Protein AF-A0A7V8WTE7-F1 (afdb_monomer_lite)

Sequence (90 aa):
MNSRGMPSRWRCPGIAVERDFTNDPLCYTGQIKAAIGHAMTAAAADTRARLRDPTLPLFAMHGTADRLIDPAGTHLLHTQSASPDKTLHH

Secondary structure (DSSP, 8-state):
---TTS-GGGS--HHHHHHHHHH-TTS--SPPPHHHHHHHHHHHHHHHHTTT---S-EEEE--TT-SSS-THHHHHHHHH---SSEEEE-

Foldseek 3Di:
DDPPPDDPVPDDPVVVVVVVLVPPPVHDPDDDDPVNVVVVVVVLVVCLVCLQVDAAAEEEEDDPPDPPDHCVSSVSSQVRYNHPHYHYYD

pLDDT: mean 88.39, std 16.86, range [32.41, 98.44]

Radius of gyration: 16.6 Å; chains: 1; bounding box: 32×35×39 Å

Structure (mmCIF, N/CA/C/O backbone):
data_AF-A0A7V8WTE7-F1
#
_entry.id   AF-A0A7V8WTE7-F1
#
loop_
_atom_site.group_PDB
_atom_site.id
_atom_site.type_symbol
_atom_site.label_atom_id
_atom_site.label_alt_id
_atom_site.label_comp_id
_atom_site.label_asym_id
_atom_site.label_entity_id
_atom_site.label_seq_id
_atom_site.pdbx_PDB_ins_code
_atom_site.Cartn_x
_atom_site.Cartn_y
_atom_site.Cartn_z
_atom_site.occupancy
_atom_site.B_iso_or_equiv
_atom_site.auth_seq_id
_atom_site.auth_comp_id
_atom_site.auth_asym_id
_atom_site.auth_atom_id
_atom_site.pdbx_PDB_model_num
ATOM 1 N N . MET A 1 1 ? -0.385 -24.782 -7.282 1.00 46.12 1 MET A N 1
ATOM 2 C CA . MET A 1 1 ? -1.535 -25.621 -7.693 1.00 46.12 1 MET A CA 1
ATOM 3 C C . MET A 1 1 ? -2.159 -26.302 -6.476 1.00 46.12 1 MET A C 1
ATOM 5 O O . MET A 1 1 ? -1.574 -27.246 -5.972 1.00 46.12 1 MET A O 1
ATOM 9 N N . ASN A 1 2 ? -3.344 -25.869 -6.037 1.00 32.41 2 ASN A N 1
ATOM 10 C CA . ASN A 1 2 ? -4.402 -26.759 -5.536 1.00 32.41 2 ASN A CA 1
ATOM 11 C C . ASN A 1 2 ? -5.735 -25.999 -5.579 1.00 32.41 2 ASN A C 1
ATOM 13 O O . ASN A 1 2 ? -6.071 -25.237 -4.685 1.00 32.41 2 ASN A O 1
ATOM 17 N N . SER A 1 3 ? -6.463 -26.163 -6.675 1.00 40.38 3 SER A N 1
ATOM 18 C CA . SER A 1 3 ? -7.675 -25.414 -6.991 1.00 40.38 3 SER A CA 1
ATOM 19 C C . SER A 1 3 ? -8.926 -26.292 -6.878 1.00 40.38 3 SER A C 1
ATOM 21 O O . SER A 1 3 ? -9.912 -26.070 -7.570 1.00 40.38 3 SER A O 1
ATOM 23 N N . ARG A 1 4 ? -8.903 -27.330 -6.036 1.00 42.12 4 ARG A N 1
ATOM 24 C CA . ARG A 1 4 ? -9.948 -28.370 -6.002 1.00 42.12 4 ARG A CA 1
ATOM 25 C C . ARG A 1 4 ? -11.263 -27.971 -5.307 1.00 42.12 4 ARG A C 1
ATOM 27 O O . ARG A 1 4 ? -12.154 -28.804 -5.245 1.00 42.12 4 ARG A O 1
ATOM 34 N N . GLY A 1 5 ? -11.415 -26.727 -4.836 1.00 49.00 5 GLY A N 1
ATOM 35 C CA . GLY A 1 5 ? -12.629 -26.271 -4.132 1.00 49.00 5 GLY A CA 1
ATOM 36 C C . GLY A 1 5 ? -13.367 -25.069 -4.734 1.00 49.00 5 GLY A C 1
ATOM 37 O O . GLY A 1 5 ? -14.509 -24.828 -4.362 1.00 49.00 5 GLY A O 1
ATOM 38 N N . MET A 1 6 ? -12.765 -24.312 -5.662 1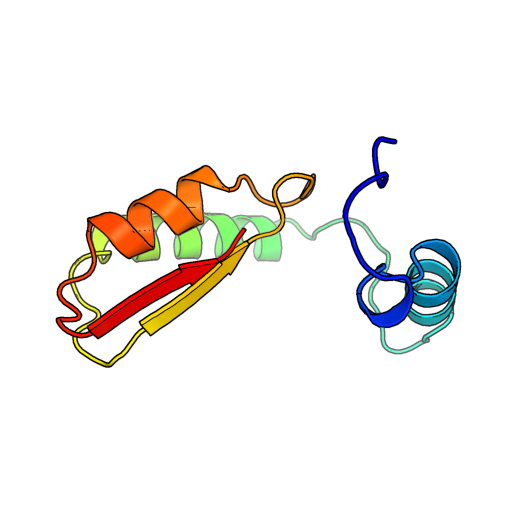.00 49.81 6 MET A N 1
ATOM 39 C CA . MET A 1 6 ? -13.401 -23.099 -6.198 1.00 49.81 6 MET A CA 1
ATOM 40 C C . MET A 1 6 ? -14.191 -23.369 -7.492 1.00 49.81 6 MET A C 1
ATOM 42 O O . MET A 1 6 ? -13.640 -23.983 -8.422 1.00 49.81 6 MET A O 1
ATOM 46 N N . PRO A 1 7 ? -15.452 -22.891 -7.591 1.00 52.84 7 PRO A N 1
ATOM 47 C CA . P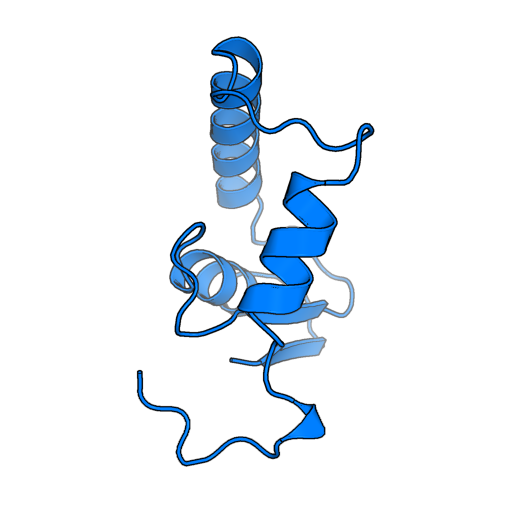RO A 1 7 ? -16.240 -22.949 -8.821 1.00 52.84 7 PRO A CA 1
ATOM 48 C C . PRO A 1 7 ? -15.473 -22.332 -9.996 1.00 52.84 7 PRO A C 1
ATOM 50 O O . PRO A 1 7 ? -14.775 -21.337 -9.820 1.00 52.84 7 PRO A O 1
ATOM 53 N N . SER A 1 8 ? -15.610 -22.891 -11.203 1.00 56.59 8 SER A N 1
ATOM 54 C CA . SER A 1 8 ? -14.885 -22.432 -12.405 1.00 56.59 8 SER A CA 1
ATOM 55 C C . SER A 1 8 ? -15.046 -20.934 -12.685 1.00 56.59 8 SER A C 1
ATOM 57 O O . SER A 1 8 ? -14.080 -20.300 -13.089 1.00 56.59 8 SER A O 1
ATOM 59 N N . ARG A 1 9 ? -16.217 -20.356 -12.382 1.00 53.38 9 ARG A N 1
ATOM 60 C CA . ARG A 1 9 ? -16.499 -18.914 -12.514 1.00 53.38 9 ARG A CA 1
ATOM 61 C C . ARG A 1 9 ? -15.656 -18.002 -11.609 1.00 53.38 9 ARG A C 1
ATOM 63 O O . ARG A 1 9 ? -15.581 -16.814 -11.873 1.00 53.38 9 ARG A O 1
ATOM 70 N N . TRP A 1 10 ? -15.061 -18.549 -10.547 1.00 49.78 10 TRP A N 1
ATOM 71 C CA . TRP A 1 10 ? -14.231 -17.819 -9.578 1.00 49.78 10 TRP A CA 1
ATOM 72 C C . TRP A 1 10 ? -12.742 -18.137 -9.716 1.00 49.78 10 TRP A C 1
ATOM 74 O O . TRP A 1 10 ? -11.932 -17.669 -8.920 1.00 49.78 10 TRP A O 1
ATOM 84 N N . ARG A 1 11 ? -12.350 -18.942 -10.711 1.00 57.84 11 ARG A N 1
ATOM 85 C CA . ARG A 1 11 ? -10.933 -19.049 -11.052 1.00 57.84 11 ARG A CA 1
ATOM 86 C C . ARG A 1 11 ? -10.525 -17.784 -11.770 1.00 57.84 11 ARG A C 1
ATOM 88 O O . ARG A 1 11 ? -11.077 -17.467 -12.817 1.00 57.84 11 ARG A O 1
ATOM 95 N N . CYS A 1 12 ? -9.495 -17.133 -11.251 1.00 54.22 12 CYS A N 1
ATOM 96 C CA . CYS A 1 12 ? -8.727 -16.166 -12.012 1.00 54.22 12 CYS A CA 1
ATOM 97 C C . CYS A 1 12 ? -8.218 -16.885 -13.275 1.00 54.22 12 CYS A C 1
ATOM 99 O O . CYS A 1 12 ? -7.517 -17.897 -13.139 1.00 54.22 12 CYS A O 1
ATOM 101 N N . PRO A 1 13 ? -8.568 -16.440 -14.493 1.00 60.31 13 PRO A N 1
ATOM 102 C CA . PRO A 1 13 ? -8.023 -17.021 -15.708 1.00 60.31 13 PRO A CA 1
ATOM 103 C C . PRO A 1 13 ? -6.581 -16.523 -15.850 1.00 60.31 13 PRO A C 1
ATOM 105 O O . PRO A 1 13 ? -6.310 -15.606 -16.614 1.00 60.31 13 PRO A O 1
ATOM 108 N N . GLY A 1 14 ? -5.669 -17.090 -15.050 1.00 65.44 14 GLY A N 1
ATOM 109 C CA . GLY A 1 14 ? -4.326 -16.543 -14.824 1.00 65.44 14 GLY A CA 1
ATOM 110 C C . GLY A 1 14 ? -3.595 -16.213 -16.122 1.00 65.44 14 GLY A C 1
ATOM 111 O O . GLY A 1 14 ? -3.149 -15.088 -16.296 1.00 65.44 14 GLY A O 1
ATOM 112 N N . ILE A 1 15 ? -3.610 -17.138 -17.088 1.00 73.44 15 ILE A N 1
ATOM 113 C CA . ILE A 1 15 ? -2.927 -16.944 -18.374 1.00 73.44 15 ILE A CA 1
ATOM 114 C C . ILE A 1 15 ? -3.564 -15.855 -19.249 1.00 73.44 15 ILE A C 1
ATOM 116 O O . ILE A 1 15 ? -2.861 -15.200 -20.010 1.00 73.44 15 ILE A O 1
ATOM 120 N N . ALA A 1 16 ? -4.887 -15.675 -19.178 1.00 85.00 16 ALA A N 1
ATOM 121 C CA . ALA A 1 16 ? -5.583 -14.683 -19.992 1.00 85.00 16 ALA A CA 1
ATOM 122 C C . ALA A 1 16 ? -5.361 -13.285 -19.410 1.00 85.00 16 ALA A C 1
ATOM 124 O O . ALA A 1 16 ? -4.996 -12.377 -20.143 1.00 85.00 16 ALA A O 1
ATOM 125 N N . VAL A 1 17 ? -5.459 -13.147 -18.083 1.00 88.69 17 VAL A N 1
ATOM 126 C CA . VAL A 1 17 ? -5.201 -11.881 -17.380 1.00 88.69 17 VAL A CA 1
ATOM 127 C C . VAL A 1 17 ? -3.747 -11.443 -17.543 1.00 88.69 17 VAL A C 1
ATOM 129 O O . VAL A 1 17 ? -3.496 -10.286 -17.863 1.00 88.69 17 VAL A O 1
ATOM 132 N N . GLU A 1 18 ? -2.783 -12.354 -17.372 1.00 89.19 18 GLU A N 1
ATOM 133 C CA . GLU A 1 18 ? -1.362 -12.049 -17.595 1.00 89.19 18 GLU A CA 1
ATOM 134 C C . GLU A 1 18 ? -1.102 -11.608 -19.037 1.00 89.19 18 GLU A C 1
ATOM 136 O O . GLU A 1 18 ? -0.374 -10.641 -19.272 1.00 89.19 18 GLU A O 1
ATOM 141 N N . ARG A 1 19 ? -1.719 -12.288 -20.010 1.00 91.06 19 ARG A N 1
ATOM 142 C CA . ARG A 1 19 ? -1.592 -11.944 -21.426 1.00 91.06 19 ARG A CA 1
ATOM 143 C C . ARG A 1 19 ? -2.187 -10.573 -21.722 1.00 91.06 19 ARG A C 1
ATOM 145 O O . ARG A 1 19 ? -1.555 -9.803 -22.440 1.00 91.06 19 ARG A O 1
ATOM 152 N N . ASP A 1 20 ? -3.373 -10.280 -21.210 1.00 93.62 20 ASP A N 1
ATOM 153 C CA . ASP A 1 20 ? -4.048 -9.008 -21.457 1.00 93.62 20 ASP A CA 1
ATOM 154 C C . ASP A 1 20 ? -3.265 -7.854 -20.814 1.00 93.62 20 ASP A C 1
ATOM 156 O O . ASP A 1 20 ? -2.980 -6.872 -21.492 1.00 93.62 20 ASP A O 1
ATOM 160 N N . PHE A 1 21 ? -2.785 -8.021 -19.575 1.00 92.31 21 PHE A N 1
ATOM 161 C CA . PHE A 1 21 ? -1.911 -7.050 -18.903 1.00 92.31 21 PHE A CA 1
ATOM 162 C C . PHE A 1 21 ? -0.598 -6.809 -19.663 1.00 92.31 21 PHE A C 1
ATOM 164 O O . PHE A 1 21 ? -0.189 -5.669 -19.855 1.00 92.31 21 PHE A O 1
ATOM 171 N N . THR A 1 22 ? 0.072 -7.876 -20.110 1.00 93.75 22 THR A N 1
ATOM 172 C CA . THR A 1 22 ? 1.382 -7.761 -20.778 1.00 93.75 22 THR A CA 1
ATOM 173 C C . THR A 1 22 ? 1.278 -7.133 -22.169 1.00 93.75 22 THR A C 1
ATOM 175 O O . THR A 1 22 ? 2.231 -6.504 -22.624 1.00 93.75 22 THR A O 1
ATOM 178 N N . ASN A 1 23 ? 0.145 -7.313 -22.858 1.00 95.00 23 ASN A N 1
ATOM 179 C CA . ASN A 1 23 ? -0.073 -6.769 -24.200 1.00 95.00 23 ASN A CA 1
ATOM 180 C C . ASN A 1 23 ? -0.728 -5.381 -24.203 1.00 95.00 23 ASN A C 1
ATOM 182 O O . ASN A 1 23 ? -0.815 -4.772 -25.270 1.00 95.00 23 ASN A O 1
ATOM 186 N N . ASP A 1 24 ? -1.196 -4.880 -23.058 1.00 96.50 24 ASP A N 1
ATOM 187 C CA . ASP A 1 24 ? -1.756 -3.535 -22.957 1.00 96.50 24 ASP A CA 1
ATOM 188 C C . ASP A 1 24 ? -0.628 -2.480 -23.003 1.00 96.50 24 ASP A C 1
ATOM 190 O O . ASP A 1 24 ? 0.196 -2.421 -22.084 1.00 96.50 24 ASP A O 1
ATOM 194 N N . PRO A 1 25 ? -0.575 -1.609 -24.032 1.00 97.12 25 PRO A N 1
ATOM 195 C CA . PRO A 1 25 ? 0.468 -0.591 -24.153 1.00 97.12 25 PRO A CA 1
ATOM 196 C C . PRO A 1 25 ? 0.411 0.493 -23.064 1.00 97.12 25 PRO A C 1
ATOM 198 O O . PRO A 1 25 ? 1.355 1.274 -22.941 1.00 97.12 25 PRO A O 1
ATOM 201 N N . LEU A 1 26 ? -0.674 0.576 -22.288 1.00 97.81 26 LEU A N 1
ATOM 202 C CA . LEU A 1 26 ? -0.807 1.505 -21.163 1.00 97.81 26 LEU A CA 1
ATOM 203 C C . LEU A 1 26 ? -0.233 0.940 -19.857 1.00 97.81 26 LEU A C 1
ATOM 205 O O . LEU A 1 26 ? -0.045 1.688 -18.894 1.00 97.81 26 LEU A O 1
ATOM 209 N N . CYS A 1 27 ? 0.067 -0.359 -19.811 1.00 97.12 27 CYS A N 1
ATOM 210 C CA . CYS A 1 27 ? 0.632 -1.002 -18.636 1.00 97.12 27 CYS A CA 1
ATOM 211 C C . CYS A 1 27 ? 2.160 -0.855 -18.596 1.00 97.12 27 CYS A C 1
ATOM 213 O O . CYS A 1 27 ? 2.879 -1.139 -19.554 1.00 97.12 27 CYS A O 1
ATOM 215 N N . TYR A 1 28 ? 2.689 -0.440 -17.442 1.00 95.62 28 TYR A N 1
ATOM 216 C CA . TYR A 1 28 ? 4.129 -0.416 -17.202 1.00 95.62 28 TYR A CA 1
ATOM 217 C C . TYR A 1 28 ? 4.619 -1.804 -16.772 1.00 95.62 28 TYR A C 1
ATOM 219 O O . TYR A 1 28 ? 4.267 -2.284 -15.697 1.00 95.62 28 TYR A O 1
ATOM 227 N N . THR A 1 29 ? 5.473 -2.421 -17.589 1.00 95.19 29 THR A N 1
ATOM 228 C CA . THR A 1 29 ? 6.016 -3.777 -17.370 1.00 95.19 29 THR A CA 1
ATOM 229 C C . THR A 1 29 ? 7.504 -3.785 -16.992 1.00 95.19 29 THR A C 1
ATOM 231 O O . THR A 1 29 ? 8.131 -4.840 -16.908 1.00 95.19 29 THR A O 1
ATOM 234 N N . GLY A 1 30 ? 8.090 -2.605 -16.758 1.00 94.25 30 GLY A N 1
ATOM 235 C CA . GLY A 1 30 ? 9.485 -2.454 -16.341 1.00 94.25 30 GLY A CA 1
ATOM 236 C C . GLY A 1 30 ? 9.708 -2.676 -14.841 1.00 94.25 30 GLY A C 1
ATOM 237 O O . GLY A 1 30 ? 8.782 -2.882 -14.059 1.00 94.25 30 GLY A O 1
ATOM 238 N N . GLN A 1 31 ? 10.966 -2.573 -14.407 1.00 96.19 31 GLN A N 1
ATOM 239 C CA . GLN A 1 31 ? 11.318 -2.651 -12.985 1.00 96.19 31 GLN A CA 1
ATOM 240 C C . GLN A 1 31 ? 10.762 -1.459 -12.192 1.00 96.19 31 GLN A C 1
ATOM 242 O O . GLN A 1 31 ? 10.617 -0.353 -12.723 1.00 96.19 31 GLN A O 1
ATOM 247 N N . ILE A 1 32 ? 10.497 -1.653 -10.898 1.00 95.38 32 ILE A N 1
ATOM 248 C CA . ILE A 1 32 ? 10.067 -0.567 -10.007 1.00 95.38 32 ILE A CA 1
ATOM 249 C C . ILE A 1 32 ? 11.170 0.494 -9.937 1.00 95.38 32 ILE A C 1
ATOM 251 O O . ILE A 1 32 ? 12.315 0.209 -9.588 1.00 95.38 32 ILE A O 1
ATOM 255 N N . LYS A 1 33 ? 10.817 1.743 -10.249 1.00 98.00 33 LYS A N 1
ATOM 256 C CA . LYS A 1 33 ? 11.735 2.883 -10.140 1.00 98.00 33 LYS A CA 1
ATOM 257 C C . LYS A 1 33 ? 12.007 3.193 -8.668 1.00 98.00 33 LYS A C 1
ATOM 259 O O . LYS A 1 33 ? 11.080 3.186 -7.861 1.00 98.00 33 LYS A O 1
ATOM 264 N N . ALA A 1 34 ? 13.245 3.556 -8.330 1.00 98.06 34 ALA A N 1
ATOM 265 C CA . ALA A 1 34 ? 13.665 3.784 -6.942 1.00 98.06 34 ALA A CA 1
ATOM 266 C C . ALA A 1 34 ? 12.767 4.776 -6.175 1.00 98.06 34 ALA A C 1
ATOM 268 O O . ALA A 1 34 ? 12.375 4.500 -5.044 1.00 98.06 34 ALA A O 1
ATOM 269 N N . ALA A 1 35 ? 12.372 5.887 -6.806 1.00 98.25 35 ALA A N 1
ATOM 270 C CA . ALA A 1 35 ? 11.480 6.872 -6.190 1.00 98.25 35 ALA A CA 1
ATOM 271 C C . ALA A 1 35 ? 10.082 6.303 -5.874 1.00 98.25 35 ALA A C 1
ATOM 273 O O . ALA A 1 35 ? 9.514 6.613 -4.830 1.00 98.25 35 ALA A O 1
ATOM 274 N N . ILE A 1 36 ? 9.551 5.429 -6.738 1.00 98.38 36 ILE A N 1
ATOM 275 C CA . ILE A 1 36 ? 8.277 4.738 -6.493 1.00 98.38 36 ILE A CA 1
ATOM 276 C C . ILE A 1 36 ? 8.441 3.732 -5.355 1.00 98.38 36 ILE A C 1
ATOM 278 O O . ILE A 1 36 ? 7.615 3.709 -4.451 1.00 98.38 36 ILE A O 1
ATOM 282 N N . GLY A 1 37 ? 9.535 2.965 -5.345 1.00 98.06 37 GLY A N 1
ATOM 283 C CA . GLY A 1 37 ? 9.848 2.057 -4.241 1.00 98.06 37 GLY A CA 1
ATOM 284 C C . GLY A 1 37 ? 9.904 2.778 -2.890 1.00 98.06 37 GLY A C 1
ATOM 285 O O . GLY A 1 37 ? 9.295 2.320 -1.928 1.00 98.06 37 GLY A O 1
ATOM 286 N N . HIS A 1 38 ? 10.558 3.942 -2.831 1.00 98.38 38 HIS A N 1
ATOM 287 C CA . HIS A 1 38 ? 10.589 4.783 -1.632 1.00 98.38 38 HIS A CA 1
ATOM 288 C C . HIS A 1 38 ? 9.193 5.268 -1.213 1.00 98.38 38 HIS A C 1
ATOM 290 O O . HIS A 1 38 ? 8.835 5.177 -0.041 1.00 98.38 38 HIS A O 1
ATOM 296 N N . ALA A 1 39 ? 8.378 5.740 -2.160 1.00 98.44 39 ALA A N 1
ATOM 297 C CA . ALA A 1 39 ? 7.016 6.176 -1.863 1.00 98.44 39 ALA A CA 1
ATOM 298 C C . ALA A 1 39 ? 6.141 5.022 -1.341 1.00 98.44 39 ALA A C 1
ATOM 300 O O . ALA A 1 39 ? 5.393 5.204 -0.383 1.00 98.44 39 ALA A O 1
ATOM 301 N N . MET A 1 40 ? 6.268 3.822 -1.920 1.00 97.75 40 MET A N 1
ATOM 302 C CA . MET A 1 40 ? 5.540 2.630 -1.476 1.00 97.75 40 MET A CA 1
ATOM 303 C C . MET A 1 40 ? 5.916 2.233 -0.045 1.00 97.75 40 MET A C 1
ATOM 305 O O . MET A 1 40 ? 5.032 1.941 0.759 1.00 97.75 40 MET A O 1
ATOM 309 N N . THR A 1 41 ? 7.208 2.242 0.304 1.00 97.44 41 THR A N 1
ATOM 310 C CA . THR A 1 41 ? 7.643 1.889 1.664 1.00 97.44 41 THR A CA 1
ATOM 311 C C . THR A 1 41 ? 7.262 2.954 2.687 1.00 97.44 41 THR A C 1
ATOM 313 O O . THR A 1 41 ? 6.811 2.604 3.779 1.00 97.44 41 THR A O 1
ATOM 316 N N . ALA A 1 42 ? 7.357 4.237 2.331 1.00 98.38 42 ALA A N 1
ATOM 317 C CA . ALA A 1 42 ? 6.889 5.333 3.174 1.00 98.38 42 ALA A CA 1
ATOM 318 C C . ALA A 1 42 ? 5.373 5.240 3.434 1.00 98.38 42 ALA A C 1
ATOM 320 O O . ALA A 1 42 ? 4.940 5.309 4.584 1.00 98.38 42 ALA A O 1
ATOM 321 N N . ALA A 1 43 ? 4.572 4.992 2.392 1.00 97.81 43 ALA A N 1
ATOM 322 C CA . ALA A 1 43 ? 3.127 4.813 2.517 1.00 97.81 43 ALA A CA 1
ATOM 323 C C . ALA A 1 43 ? 2.762 3.588 3.371 1.00 97.81 43 ALA A C 1
ATOM 325 O O . ALA A 1 43 ? 1.844 3.653 4.189 1.00 97.81 43 ALA A O 1
ATOM 326 N N . ALA A 1 44 ? 3.496 2.478 3.231 1.00 96.38 44 ALA A N 1
ATOM 327 C CA . ALA A 1 44 ? 3.293 1.289 4.054 1.00 96.38 44 ALA A CA 1
ATOM 328 C C . ALA A 1 44 ? 3.583 1.553 5.543 1.00 96.38 44 ALA A C 1
ATOM 330 O O . ALA A 1 44 ? 2.854 1.055 6.404 1.00 96.38 44 ALA A O 1
ATOM 331 N N . ALA A 1 45 ? 4.620 2.340 5.850 1.00 97.56 45 ALA A N 1
ATOM 332 C CA . ALA A 1 45 ? 4.955 2.731 7.217 1.00 97.56 45 ALA A CA 1
ATOM 333 C C . ALA A 1 45 ? 3.885 3.650 7.831 1.00 97.56 45 ALA A C 1
ATOM 335 O O . ALA A 1 45 ? 3.413 3.366 8.933 1.00 97.56 45 ALA A O 1
ATOM 336 N N . ASP A 1 46 ? 3.448 4.686 7.104 1.00 97.88 46 ASP A N 1
ATOM 337 C CA . ASP A 1 46 ? 2.373 5.587 7.555 1.00 97.88 46 ASP A CA 1
ATOM 338 C C . ASP A 1 46 ? 1.066 4.819 7.794 1.00 97.88 46 ASP A C 1
ATOM 340 O O . ASP A 1 46 ? 0.462 4.907 8.862 1.00 97.88 46 ASP A O 1
ATOM 344 N N . THR A 1 47 ? 0.684 3.957 6.846 1.00 95.94 47 THR A N 1
ATOM 345 C CA . THR A 1 47 ? -0.517 3.118 6.968 1.00 95.94 47 THR A CA 1
ATOM 346 C C . THR A 1 47 ? -0.449 2.226 8.208 1.00 95.94 47 THR A C 1
ATOM 348 O O . THR A 1 47 ? -1.430 2.115 8.941 1.00 95.94 47 THR A O 1
ATOM 351 N N . ARG A 1 48 ? 0.712 1.613 8.490 1.00 95.81 48 ARG A N 1
ATOM 352 C CA . ARG A 1 48 ? 0.912 0.762 9.675 1.00 95.81 48 ARG A CA 1
ATOM 353 C C . ARG A 1 48 ? 0.725 1.543 10.976 1.00 95.81 48 ARG A C 1
ATOM 355 O O . ARG A 1 48 ? 0.122 1.021 11.910 1.00 95.81 48 ARG A O 1
ATOM 362 N N . ALA A 1 49 ? 1.233 2.773 11.037 1.00 97.75 49 ALA A N 1
ATOM 363 C CA . ALA A 1 49 ? 1.105 3.636 12.211 1.00 97.75 49 ALA A CA 1
ATOM 364 C C . ALA A 1 49 ? -0.352 4.054 12.481 1.00 97.75 49 ALA A C 1
ATOM 366 O O . ALA A 1 49 ? -0.706 4.369 13.615 1.00 97.75 49 ALA A O 1
ATOM 367 N N . ARG A 1 50 ? -1.196 4.012 11.447 1.00 97.38 50 ARG A N 1
ATOM 368 C CA . ARG A 1 50 ? -2.551 4.572 11.427 1.00 97.38 50 ARG A CA 1
ATOM 369 C C . ARG A 1 50 ? -3.644 3.528 11.223 1.00 97.38 50 ARG A C 1
ATOM 371 O O . ARG A 1 50 ? -4.778 3.863 10.899 1.00 97.38 50 ARG A O 1
ATOM 378 N N . LEU A 1 51 ? -3.343 2.246 11.451 1.00 96.81 51 LEU A N 1
ATOM 379 C CA . LEU A 1 51 ? -4.304 1.154 11.239 1.00 96.81 51 LEU A CA 1
ATOM 380 C C . LEU A 1 51 ? -5.588 1.289 12.063 1.00 96.81 51 LEU A C 1
ATOM 382 O O . LEU A 1 51 ? -6.578 0.661 11.710 1.00 96.81 51 LEU A O 1
ATOM 386 N N . ARG A 1 52 ? -5.577 2.085 13.138 1.00 97.50 52 ARG A N 1
ATOM 387 C CA . ARG A 1 52 ? -6.731 2.344 14.012 1.00 97.50 52 ARG A CA 1
ATOM 388 C C . ARG A 1 52 ? -7.626 3.484 13.524 1.00 97.50 52 ARG A C 1
ATOM 390 O O . ARG A 1 52 ? -8.752 3.578 13.994 1.00 97.50 52 ARG A O 1
ATOM 397 N N . ASP A 1 53 ? -7.151 4.316 12.602 1.00 97.44 53 ASP A N 1
ATOM 398 C CA . ASP A 1 53 ? -7.866 5.503 12.125 1.00 97.44 53 ASP A CA 1
ATOM 399 C C . ASP A 1 53 ? -9.172 5.185 11.368 1.00 97.44 53 ASP A C 1
ATOM 401 O O . ASP A 1 53 ? -10.131 5.945 11.519 1.00 97.44 53 ASP A O 1
ATOM 405 N N . PRO A 1 54 ? -9.272 4.110 10.550 1.00 96.38 54 PRO A N 1
ATOM 406 C CA . PRO A 1 54 ? -10.504 3.814 9.826 1.00 96.38 54 PRO A CA 1
ATOM 407 C C . PRO A 1 54 ? -11.662 3.499 10.777 1.00 96.38 54 PRO A C 1
ATOM 409 O O . PRO A 1 54 ? -11.565 2.589 11.601 1.00 96.38 54 PRO A O 1
ATOM 412 N N . THR A 1 55 ? -12.763 4.237 10.621 1.00 97.69 55 THR A N 1
ATOM 413 C CA . THR A 1 55 ? -14.016 4.073 11.382 1.00 97.69 55 THR A CA 1
ATOM 414 C C . THR A 1 55 ? -15.221 3.730 10.502 1.00 97.69 55 THR A C 1
ATOM 416 O O . THR A 1 55 ? -16.262 3.325 11.014 1.00 97.69 55 THR A O 1
ATOM 419 N N . LEU A 1 56 ? -15.092 3.865 9.179 1.00 97.50 56 LEU A N 1
ATOM 420 C CA . LEU A 1 56 ? -16.133 3.510 8.212 1.00 97.50 56 LEU A CA 1
ATOM 421 C C . LEU A 1 56 ? -16.238 1.986 8.040 1.00 97.50 56 LEU A C 1
ATOM 423 O O . LEU A 1 56 ? -15.239 1.296 8.261 1.00 97.50 56 LEU A O 1
ATOM 427 N N . PRO A 1 57 ? -17.396 1.449 7.608 1.00 98.06 57 PRO A N 1
ATOM 428 C CA . PRO A 1 57 ? -17.522 0.035 7.264 1.00 98.06 57 PRO A CA 1
ATOM 429 C C . PRO A 1 57 ? -16.429 -0.429 6.293 1.00 98.06 57 PRO A C 1
ATOM 431 O O . PRO A 1 57 ? -16.149 0.241 5.296 1.00 98.06 57 PRO A O 1
ATOM 434 N N . LEU A 1 58 ? -15.801 -1.566 6.597 1.00 96.88 58 LEU A N 1
ATOM 435 C CA . LEU A 1 58 ? -14.633 -2.078 5.878 1.00 96.88 58 LEU A CA 1
ATOM 436 C C . LEU A 1 58 ? -14.888 -3.492 5.346 1.00 96.88 58 LEU A C 1
ATOM 438 O O . LEU A 1 58 ? -15.083 -4.434 6.111 1.00 96.88 58 LEU A O 1
ATOM 442 N N . PHE A 1 59 ? -14.776 -3.671 4.032 1.00 97.44 59 PHE A N 1
ATOM 443 C CA . PHE A 1 59 ? -14.680 -4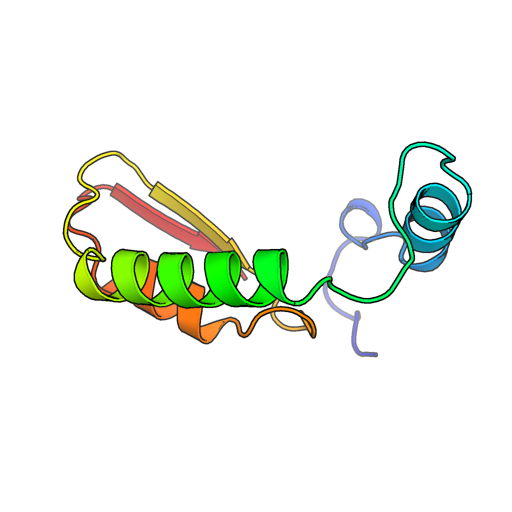.993 3.417 1.00 97.44 59 PHE A CA 1
ATOM 444 C C . PHE A 1 59 ? -13.256 -5.214 2.907 1.00 97.44 59 PHE A C 1
ATOM 446 O O . PHE A 1 59 ? -12.798 -4.528 1.994 1.00 97.44 59 PHE A O 1
ATOM 453 N N . ALA A 1 60 ? -12.551 -6.164 3.512 1.00 95.81 60 ALA A N 1
ATOM 454 C CA . ALA A 1 60 ? -11.190 -6.527 3.158 1.00 95.81 60 ALA A CA 1
ATOM 455 C C . ALA A 1 60 ? -11.171 -7.888 2.449 1.00 95.81 60 ALA A C 1
ATOM 457 O O . ALA A 1 60 ? -11.755 -8.856 2.930 1.00 95.81 60 ALA A O 1
ATOM 458 N N . MET A 1 61 ? -10.474 -7.977 1.317 1.00 96.31 61 MET A N 1
ATOM 459 C CA . MET A 1 61 ? -10.333 -9.209 0.539 1.00 96.31 61 MET A CA 1
ATOM 460 C C . MET A 1 61 ? -8.864 -9.429 0.190 1.00 96.31 61 MET A C 1
ATOM 462 O O . MET A 1 61 ? -8.204 -8.499 -0.273 1.00 96.31 61 MET A O 1
ATOM 466 N N . HIS A 1 62 ? -8.353 -10.639 0.416 1.00 95.38 62 HIS A N 1
ATOM 467 C CA . HIS A 1 62 ? -6.958 -10.970 0.136 1.00 95.38 62 HIS A CA 1
ATOM 468 C C . HIS A 1 62 ? -6.803 -12.432 -0.283 1.00 95.38 62 HIS A C 1
ATOM 470 O O . HIS A 1 62 ? -7.166 -13.322 0.476 1.00 95.38 62 HIS A O 1
ATOM 476 N N . GLY A 1 63 ? -6.218 -12.700 -1.452 1.00 92.38 63 GLY A N 1
ATOM 477 C CA . GLY A 1 63 ? -6.029 -14.072 -1.923 1.00 92.38 63 GLY A CA 1
ATOM 478 C C . GLY A 1 63 ? -4.945 -14.818 -1.142 1.00 92.38 63 GLY A C 1
ATOM 479 O O . GLY A 1 63 ? -3.801 -14.384 -1.096 1.00 92.38 63 GLY A O 1
ATOM 480 N N . THR A 1 64 ? -5.259 -15.994 -0.595 1.00 92.12 64 THR A N 1
ATOM 481 C CA . THR A 1 64 ? -4.284 -16.814 0.171 1.00 92.12 64 THR A CA 1
ATOM 482 C C . THR A 1 64 ? -3.011 -17.213 -0.588 1.00 92.12 64 THR A C 1
ATOM 484 O O . THR A 1 64 ? -2.022 -17.596 0.032 1.00 92.12 64 THR A O 1
ATOM 487 N N . ALA A 1 65 ? -3.031 -17.150 -1.920 1.00 90.94 65 ALA A N 1
ATOM 488 C CA . ALA A 1 65 ? -1.899 -17.462 -2.789 1.00 90.94 65 ALA A CA 1
ATOM 489 C C . ALA A 1 65 ? -1.273 -16.214 -3.443 1.00 90.94 65 ALA A C 1
ATOM 491 O O . ALA A 1 65 ? -0.559 -16.358 -4.439 1.00 90.94 65 ALA A O 1
ATOM 492 N N . ASP A 1 66 ? -1.559 -15.011 -2.932 1.00 90.31 66 ASP A N 1
ATOM 493 C CA . ASP A 1 66 ? -0.892 -13.788 -3.379 1.00 90.31 66 ASP A CA 1
ATOM 494 C C . ASP A 1 66 ? 0.619 -13.893 -3.114 1.00 90.31 66 ASP A C 1
ATOM 496 O O . ASP A 1 66 ? 1.071 -14.299 -2.043 1.00 90.31 66 ASP A O 1
ATOM 500 N N . ARG A 1 67 ? 1.410 -13.599 -4.148 1.00 92.50 67 ARG A N 1
ATOM 501 C CA . ARG A 1 67 ? 2.879 -13.648 -4.115 1.00 92.50 67 ARG A CA 1
ATOM 502 C C . ARG A 1 67 ? 3.510 -12.259 -4.116 1.00 92.50 67 ARG A C 1
ATOM 504 O O . ARG A 1 67 ? 4.724 -12.163 -3.960 1.00 92.50 67 ARG A O 1
ATOM 511 N N . LEU A 1 68 ? 2.721 -11.215 -4.362 1.00 91.62 68 LEU A N 1
ATOM 512 C CA . LEU A 1 68 ? 3.166 -9.828 -4.410 1.00 91.62 68 LEU A CA 1
ATOM 513 C C . LEU A 1 68 ? 3.053 -9.178 -3.034 1.00 91.62 68 LEU A C 1
ATOM 515 O O . LEU A 1 68 ? 3.985 -8.493 -2.619 1.00 91.62 68 LEU A O 1
ATOM 519 N N . ILE A 1 69 ? 1.942 -9.403 -2.328 1.00 92.75 69 ILE A N 1
ATOM 520 C CA . ILE A 1 69 ? 1.674 -8.819 -1.011 1.00 92.75 69 ILE A CA 1
ATOM 521 C C . ILE A 1 69 ? 1.290 -9.927 -0.031 1.00 92.75 69 ILE A C 1
ATOM 523 O O . ILE A 1 69 ? 0.487 -10.793 -0.350 1.00 92.75 69 IL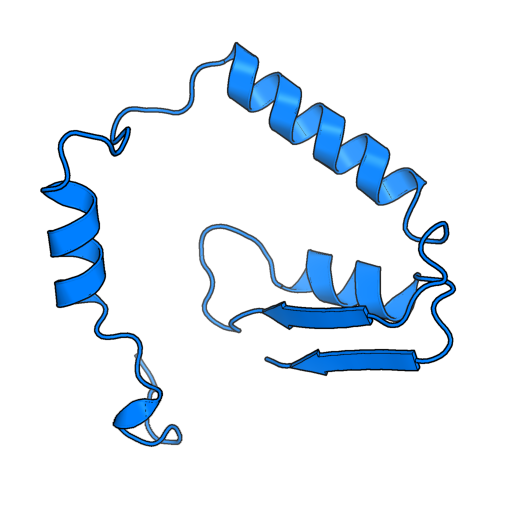E A O 1
ATOM 527 N N . ASP A 1 70 ? 1.865 -9.899 1.171 1.00 94.19 70 ASP A N 1
ATOM 528 C CA . ASP A 1 70 ? 1.583 -10.901 2.200 1.00 94.19 70 ASP A CA 1
ATOM 529 C C . ASP A 1 70 ? 0.182 -10.688 2.832 1.00 94.19 70 ASP A C 1
ATOM 531 O O . ASP A 1 70 ? -0.112 -9.571 3.294 1.00 94.19 70 ASP A O 1
ATOM 535 N N . PRO A 1 71 ? -0.667 -11.735 2.930 1.00 95.38 71 PRO A N 1
ATOM 536 C CA . PRO A 1 71 ? -1.997 -11.650 3.541 1.00 95.38 71 PRO A CA 1
ATOM 537 C C . PRO A 1 71 ? -2.015 -11.122 4.981 1.00 95.38 71 PRO A C 1
ATOM 539 O O . PRO A 1 71 ? -3.014 -10.533 5.413 1.00 95.38 71 PRO A O 1
ATOM 542 N N . ALA A 1 72 ? -0.922 -11.272 5.738 1.00 94.38 72 ALA A N 1
ATOM 543 C CA . ALA A 1 72 ? -0.799 -10.780 7.108 1.00 94.38 72 ALA A CA 1
ATOM 544 C C . ALA A 1 72 ? -1.046 -9.269 7.214 1.00 94.38 72 ALA A C 1
ATOM 546 O O . ALA A 1 72 ? -1.563 -8.801 8.230 1.00 94.38 72 ALA A O 1
ATOM 547 N N . GLY A 1 73 ? -0.735 -8.494 6.168 1.00 94.62 73 GLY A N 1
ATOM 548 C CA . GLY A 1 73 ? -1.032 -7.060 6.134 1.00 94.62 73 GLY A CA 1
ATOM 549 C C . GLY A 1 73 ? -2.532 -6.775 6.238 1.00 94.62 73 GLY A C 1
ATOM 550 O O . GLY A 1 73 ? -2.960 -5.950 7.047 1.00 94.62 73 GLY A O 1
ATOM 551 N N . THR A 1 74 ? -3.346 -7.507 5.478 1.00 95.88 74 THR A N 1
ATOM 552 C CA . THR A 1 74 ? -4.805 -7.365 5.508 1.00 95.88 74 THR A CA 1
ATOM 553 C C . THR A 1 74 ? -5.398 -7.895 6.817 1.00 95.88 74 THR A C 1
ATOM 555 O O . THR A 1 74 ? -6.303 -7.266 7.369 1.00 95.88 74 THR A O 1
ATOM 558 N N . HIS A 1 75 ? -4.848 -8.979 7.378 1.00 95.88 75 HIS A N 1
ATOM 559 C CA . HIS A 1 75 ? -5.231 -9.453 8.715 1.00 95.88 75 HIS A CA 1
ATOM 560 C C . HIS A 1 75 ? -4.982 -8.399 9.802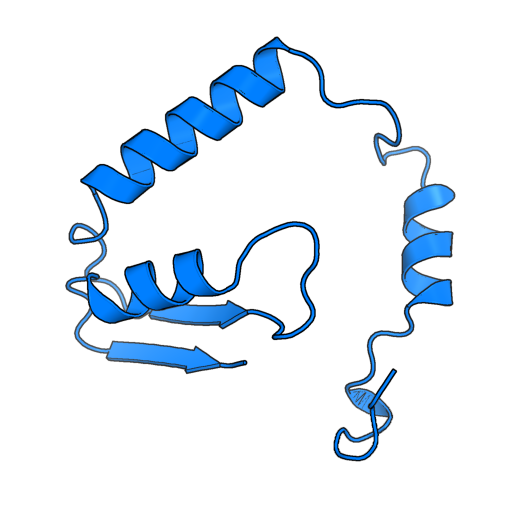 1.00 95.88 75 HIS A C 1
ATOM 562 O O . HIS A 1 75 ? -5.827 -8.199 10.679 1.00 95.88 75 HIS A O 1
ATOM 568 N N . LEU A 1 76 ? -3.847 -7.697 9.740 1.00 96.44 76 LEU A N 1
A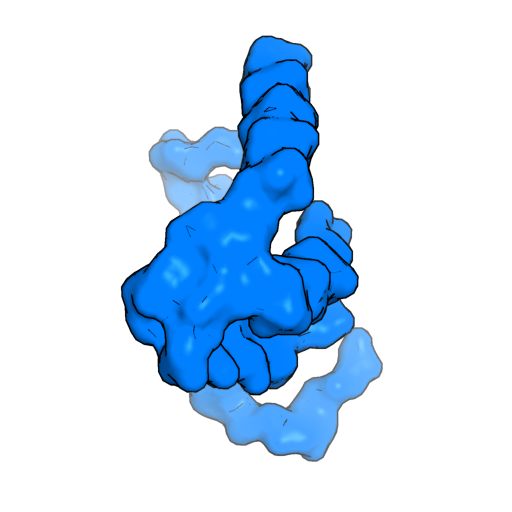TOM 569 C CA . LEU A 1 76 ? -3.533 -6.622 10.679 1.00 96.44 76 LEU A CA 1
ATOM 570 C C . LEU A 1 76 ? -4.510 -5.451 10.554 1.00 96.44 76 LEU A C 1
ATOM 572 O O . LEU A 1 76 ? -4.984 -4.964 11.578 1.00 96.44 76 LEU A O 1
ATOM 576 N N . LEU A 1 77 ? -4.862 -5.042 9.332 1.00 96.56 77 LEU A N 1
ATOM 577 C CA . LEU A 1 77 ? -5.864 -3.998 9.097 1.00 96.56 77 LEU A CA 1
ATOM 578 C C . LEU A 1 77 ? -7.237 -4.381 9.667 1.00 96.56 77 LEU A C 1
ATOM 580 O O . LEU A 1 77 ? -7.846 -3.593 10.394 1.00 96.56 77 LEU A O 1
ATOM 584 N N . HIS A 1 78 ? -7.721 -5.593 9.377 1.00 97.00 78 HIS A N 1
ATOM 585 C CA . HIS A 1 78 ? -9.002 -6.070 9.907 1.00 97.00 78 HIS A CA 1
ATOM 586 C C . HIS A 1 78 ? -8.977 -6.130 11.438 1.00 97.00 78 HIS A C 1
ATOM 588 O O . HIS A 1 78 ? -9.892 -5.642 12.094 1.00 97.00 78 HIS A O 1
ATOM 594 N N . THR A 1 79 ? -7.888 -6.612 12.032 1.00 96.62 79 THR A N 1
ATOM 595 C CA . THR A 1 79 ? -7.781 -6.716 13.493 1.00 96.62 79 THR A CA 1
ATOM 596 C C . THR A 1 79 ? -7.729 -5.340 14.166 1.00 96.62 79 THR A C 1
ATOM 598 O O . THR A 1 79 ? -8.422 -5.118 15.158 1.00 96.62 79 THR A O 1
ATOM 601 N N . GLN A 1 80 ? -6.930 -4.406 13.641 1.00 97.56 80 GLN A N 1
ATOM 602 C CA . GLN A 1 80 ? -6.594 -3.162 14.344 1.00 97.56 80 GLN A CA 1
ATOM 603 C C . GLN A 1 80 ? -7.501 -1.966 14.028 1.00 97.56 80 GLN A C 1
ATOM 605 O O . GLN A 1 80 ? -7.564 -1.053 14.850 1.00 97.56 80 GLN A O 1
ATOM 610 N N . SER A 1 81 ? -8.214 -1.963 12.898 1.00 97.38 81 SER A N 1
ATOM 611 C CA . SER A 1 81 ? -9.146 -0.877 12.546 1.00 97.38 81 SER A CA 1
ATOM 612 C C . SER A 1 81 ? -10.237 -0.659 13.591 1.00 97.38 81 SER A C 1
ATOM 614 O O . SER A 1 81 ? -10.746 -1.614 14.184 1.00 97.38 81 SER A O 1
ATOM 616 N N . ALA A 1 82 ? -10.605 0.608 13.802 1.00 97.50 82 ALA A N 1
ATOM 617 C CA . ALA A 1 82 ? -11.688 1.005 14.700 1.00 97.50 82 ALA A CA 1
ATOM 618 C C . ALA A 1 82 ? -13.085 0.857 14.066 1.00 97.50 82 ALA A C 1
ATOM 620 O O . ALA A 1 82 ? -14.087 1.081 14.743 1.00 97.50 82 ALA A O 1
ATOM 621 N N . SER A 1 83 ? -13.163 0.462 12.792 1.00 97.81 83 SER A N 1
ATOM 622 C CA . SER A 1 83 ? -14.406 0.163 12.085 1.00 97.81 83 SER A CA 1
ATOM 623 C C . SER A 1 83 ? -15.261 -0.853 12.859 1.00 97.81 83 SER A C 1
ATOM 625 O O . SER A 1 83 ? -14.788 -1.966 13.119 1.00 97.81 83 SER A O 1
ATOM 627 N N . PRO A 1 84 ? -16.514 -0.509 13.217 1.00 95.81 84 PRO A N 1
ATOM 628 C CA . PRO A 1 84 ? -17.400 -1.411 13.953 1.00 95.81 84 PRO A CA 1
ATOM 629 C C . PRO A 1 84 ? -17.992 -2.509 13.059 1.00 95.81 84 PRO A C 1
ATOM 631 O O . PRO A 1 84 ? -18.278 -3.600 13.543 1.00 95.81 84 PRO A O 1
ATOM 634 N N . ASP A 1 85 ? -18.142 -2.235 11.762 1.00 97.94 85 ASP A N 1
ATOM 635 C CA . ASP A 1 85 ? -18.540 -3.202 10.741 1.00 97.94 85 ASP A CA 1
ATOM 636 C C . ASP A 1 85 ? -17.334 -3.508 9.850 1.00 97.94 85 ASP A C 1
ATOM 638 O O . ASP A 1 85 ? -16.870 -2.653 9.088 1.00 97.94 85 ASP A O 1
ATOM 642 N N . LYS A 1 86 ? -16.771 -4.710 10.002 1.00 97.44 86 LYS A N 1
ATOM 643 C CA . LYS A 1 86 ? -15.596 -5.127 9.241 1.00 97.44 86 LYS A CA 1
ATOM 644 C C . LYS A 1 86 ? -15.603 -6.609 8.905 1.00 97.44 86 LYS A C 1
ATOM 646 O O . LYS A 1 86 ? -15.618 -7.472 9.782 1.00 97.44 86 LYS A O 1
ATOM 651 N N . THR A 1 87 ? -15.496 -6.898 7.615 1.00 98.00 87 THR A N 1
ATOM 652 C CA . THR A 1 87 ? -15.493 -8.255 7.061 1.00 98.00 87 THR A CA 1
ATOM 653 C C . THR A 1 87 ? -14.165 -8.534 6.365 1.00 98.00 87 THR A C 1
ATOM 655 O O . THR A 1 87 ? -13.638 -7.665 5.672 1.00 98.00 87 THR A O 1
ATOM 658 N N . LEU A 1 88 ? -13.630 -9.744 6.543 1.00 96.81 88 LEU A N 1
ATOM 659 C CA . LEU A 1 88 ? -12.415 -10.222 5.882 1.00 96.81 88 LEU A CA 1
ATOM 660 C C . LEU A 1 88 ? -12.708 -11.499 5.082 1.00 96.81 88 LEU A C 1
ATOM 662 O O . LEU A 1 88 ? -13.266 -12.448 5.631 1.00 96.81 88 LEU A O 1
ATOM 666 N N . HIS A 1 89 ? -12.310 -11.521 3.808 1.00 95.75 89 HIS A N 1
ATOM 667 C CA . HIS A 1 89 ? -12.422 -12.673 2.912 1.00 95.75 89 HIS A CA 1
ATOM 668 C C . HIS A 1 89 ? -11.055 -13.100 2.354 1.00 95.75 89 HIS A C 1
ATOM 670 O O . HIS A 1 89 ? -10.225 -12.254 2.010 1.00 95.75 89 HIS A O 1
ATOM 676 N N . HIS A 1 90 ? -10.862 -14.416 2.227 1.00 84.81 90 HIS A N 1
ATOM 677 C CA . HIS A 1 90 ? -9.621 -15.072 1.798 1.00 84.81 90 HIS A CA 1
ATOM 678 C C . HIS A 1 90 ? -9.747 -15.863 0.492 1.00 84.81 90 HIS A C 1
ATOM 680 O O . HIS A 1 90 ? -10.894 -16.239 0.156 1.00 84.81 90 HIS A O 1
#